Protein AF-A0AAE1YQN2-F1 (afdb_monomer)

Secondary structure (DSSP, 8-state):
-------------GGGEEEEEEEEEEEETTEEEEEEEEEE-SSSEEEEEEEE-TT---SSPPPTTTEEEETTEEEEGGGPPBPTT-EEEEEEEESS----EEEEEEEE--

Foldseek 3Di:
DDDPPPDDPPDFDQVQFDKDKDFPPDAAPNFTKIKIKTWGNDQWKWFQWKKQAAPDDFSDDKDLCAWNDDHRIITGNVRDIAGHGRMGMIMGTHNDDGPIGTDDIDTDDD

Structure (mmCIF, N/CA/C/O backbone):
data_AF-A0AAE1YQN2-F1
#
_entry.id   AF-A0AAE1YQN2-F1
#
loop_
_atom_site.group_PDB
_atom_site.id
_atom_site.type_symbol
_atom_site.label_atom_id
_atom_site.label_alt_id
_atom_site.label_comp_id
_atom_site.label_asym_id
_atom_site.label_entity_id
_atom_site.label_seq_id
_atom_site.pdbx_PDB_ins_code
_atom_site.Cartn_x
_atom_site.Cartn_y
_atom_site.Cartn_z
_atom_site.occupancy
_atom_site.B_iso_or_equiv
_atom_site.auth_seq_id
_atom_site.auth_comp_id
_atom_site.auth_asym_id
_atom_site.auth_atom_id
_atom_site.pdbx_PDB_model_num
ATOM 1 N N . MET A 1 1 ? 45.513 -0.138 -18.541 1.00 41.03 1 MET A N 1
ATOM 2 C CA . MET A 1 1 ? 44.586 -0.250 -17.398 1.00 41.03 1 MET A CA 1
ATOM 3 C C . MET A 1 1 ? 43.380 0.619 -17.697 1.00 41.03 1 MET A C 1
ATOM 5 O O . MET A 1 1 ? 43.522 1.831 -17.700 1.00 41.03 1 MET A O 1
ATOM 9 N N . LEU A 1 2 ? 42.231 0.023 -18.002 1.00 35.78 2 LEU A N 1
ATOM 10 C CA . LEU A 1 2 ? 40.944 0.697 -17.846 1.00 35.78 2 LEU A CA 1
ATOM 11 C C . LEU A 1 2 ? 40.094 -0.230 -16.987 1.00 35.78 2 LEU A C 1
ATOM 13 O O . LEU A 1 2 ? 39.782 -1.347 -17.392 1.00 35.78 2 LEU A O 1
ATOM 17 N N . PHE A 1 3 ? 39.816 0.210 -15.766 1.00 45.12 3 PHE A N 1
ATOM 18 C CA . PHE A 1 3 ? 38.943 -0.490 -14.841 1.00 45.12 3 PHE A CA 1
ATOM 19 C C . PHE A 1 3 ? 37.513 -0.400 -15.382 1.00 45.12 3 PHE A C 1
ATOM 21 O O . PHE A 1 3 ? 36.896 0.665 -15.356 1.00 45.12 3 PHE A O 1
ATOM 28 N N . MET A 1 4 ? 37.004 -1.519 -15.902 1.00 44.72 4 MET A N 1
ATOM 29 C CA . MET A 1 4 ? 35.570 -1.718 -16.079 1.00 44.72 4 MET A CA 1
ATOM 30 C C . MET A 1 4 ? 34.954 -1.700 -14.682 1.00 44.72 4 MET A C 1
ATOM 32 O O . MET A 1 4 ? 35.151 -2.627 -13.899 1.00 44.72 4 MET A O 1
ATOM 36 N N . HIS A 1 5 ? 34.275 -0.610 -14.337 1.00 48.75 5 HIS A N 1
ATOM 37 C CA . HIS A 1 5 ? 33.461 -0.582 -13.134 1.00 48.75 5 HIS A CA 1
ATOM 38 C C . HIS A 1 5 ? 32.293 -1.536 -13.384 1.00 48.75 5 HIS A C 1
ATOM 40 O O . HIS A 1 5 ? 31.496 -1.312 -14.294 1.00 48.75 5 HIS A O 1
ATOM 46 N N . ALA A 1 6 ? 32.225 -2.623 -12.617 1.00 49.66 6 ALA A N 1
ATOM 47 C CA . ALA A 1 6 ? 31.055 -3.483 -12.558 1.00 49.66 6 ALA A CA 1
ATOM 48 C C . ALA A 1 6 ? 29.908 -2.681 -11.924 1.00 49.66 6 ALA A C 1
ATOM 50 O O . ALA A 1 6 ? 29.695 -2.727 -10.717 1.00 49.66 6 ALA A O 1
ATOM 51 N N . GLY A 1 7 ? 29.215 -1.880 -12.734 1.00 47.94 7 GLY A N 1
ATOM 52 C CA . GLY A 1 7 ? 27.925 -1.328 -12.360 1.00 47.94 7 GLY A CA 1
ATOM 53 C C . GLY A 1 7 ? 26.939 -2.483 -12.339 1.00 47.94 7 GLY A C 1
ATOM 54 O O . GLY A 1 7 ? 26.620 -3.040 -13.387 1.00 47.94 7 GLY A O 1
ATOM 55 N N . THR A 1 8 ? 26.493 -2.894 -11.158 1.00 51.22 8 THR A N 1
ATOM 56 C CA . THR A 1 8 ? 25.310 -3.744 -11.055 1.00 51.22 8 THR A CA 1
ATOM 57 C C . THR A 1 8 ? 24.165 -2.967 -11.699 1.00 51.22 8 THR A C 1
ATOM 59 O O . THR A 1 8 ? 23.772 -1.929 -11.171 1.00 51.22 8 THR A O 1
ATOM 62 N N . LEU A 1 9 ? 23.662 -3.413 -12.854 1.00 56.28 9 LEU A N 1
ATOM 63 C CA . LEU A 1 9 ? 22.353 -2.984 -13.345 1.00 56.28 9 LEU A CA 1
ATOM 64 C C . LEU A 1 9 ? 21.373 -3.329 -12.225 1.00 56.28 9 LEU A C 1
ATOM 66 O O . LEU A 1 9 ? 21.092 -4.507 -12.013 1.00 56.28 9 LEU A O 1
ATOM 70 N N . GLN A 1 10 ? 20.954 -2.345 -11.431 1.00 61.12 10 GLN A N 1
ATOM 71 C CA . GLN A 1 10 ? 19.980 -2.585 -10.379 1.00 61.12 10 GLN A CA 1
ATOM 72 C C . GLN A 1 10 ? 18.649 -2.852 -11.073 1.00 61.12 10 GLN A C 1
ATOM 74 O O . GLN A 1 10 ? 17.958 -1.929 -11.496 1.00 61.12 10 GLN A O 1
ATOM 79 N N . SER A 1 11 ? 18.353 -4.132 -11.294 1.00 79.00 11 SER A N 1
ATOM 80 C CA . SER A 1 11 ? 17.084 -4.561 -11.856 1.00 79.00 11 SER A CA 1
ATOM 81 C C . SER A 1 11 ? 16.005 -4.295 -10.820 1.00 79.00 11 SER A 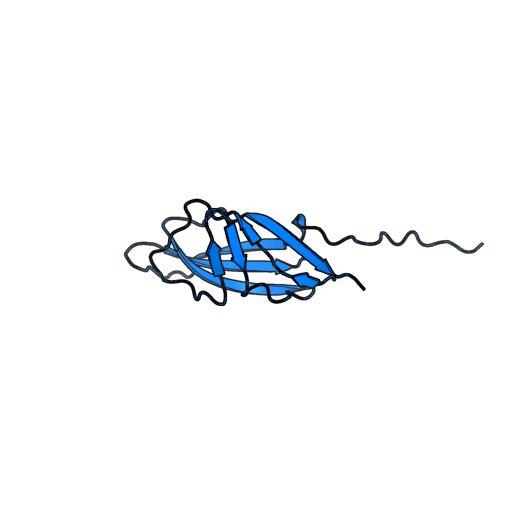C 1
ATOM 83 O O . SER A 1 11 ? 16.020 -4.908 -9.754 1.00 79.00 11 SER A O 1
ATOM 85 N N . CYS A 1 12 ? 15.090 -3.379 -11.134 1.00 89.75 12 CYS A N 1
ATOM 86 C CA . CYS A 1 12 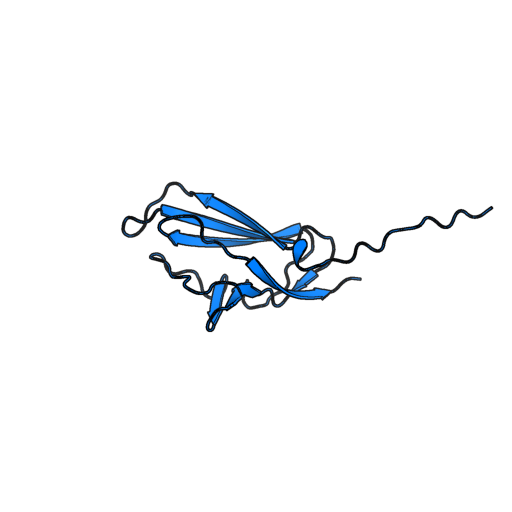? 13.866 -3.238 -10.367 1.00 89.75 12 CYS A CA 1
ATOM 87 C C . CYS A 1 12 ? 13.048 -4.523 -10.460 1.00 89.75 12 CYS A C 1
ATOM 89 O O . CYS A 1 12 ? 12.818 -5.056 -11.548 1.00 89.75 12 CYS A O 1
ATOM 91 N N . GLU A 1 13 ? 12.599 -5.004 -9.316 1.00 92.81 13 GLU A N 1
ATOM 92 C CA . GLU A 1 13 ? 11.813 -6.213 -9.158 1.00 92.81 13 GLU A CA 1
ATOM 93 C C . GLU A 1 13 ? 10.538 -5.914 -8.365 1.00 92.81 13 GLU A C 1
ATOM 95 O O . GLU A 1 13 ? 10.371 -4.871 -7.731 1.00 92.81 13 GLU A O 1
ATOM 100 N N . LEU A 1 14 ? 9.629 -6.885 -8.349 1.00 94.31 14 LEU A N 1
ATOM 101 C CA . LEU A 1 14 ? 8.394 -6.811 -7.574 1.00 94.31 14 LEU A CA 1
ATOM 102 C C . LEU A 1 14 ? 8.649 -6.568 -6.072 1.00 94.31 14 LEU A C 1
ATOM 104 O O . LEU A 1 14 ? 7.844 -5.924 -5.408 1.00 94.31 14 LEU A O 1
ATOM 108 N N . LYS A 1 15 ? 9.778 -7.060 -5.541 1.00 94.19 15 LYS A N 1
ATOM 109 C CA . LYS A 1 15 ? 10.181 -6.876 -4.135 1.00 94.19 15 LYS A CA 1
ATOM 110 C C . LYS A 1 15 ? 10.509 -5.422 -3.778 1.00 94.19 15 LYS A C 1
ATOM 112 O O . LYS A 1 15 ? 10.532 -5.098 -2.597 1.00 94.19 15 LYS A O 1
ATOM 117 N N . ASP A 1 16 ? 10.759 -4.584 -4.784 1.00 95.25 16 ASP A N 1
ATOM 118 C CA . ASP A 1 16 ? 11.046 -3.163 -4.594 1.00 95.25 16 ASP A CA 1
ATOM 119 C C . ASP A 1 16 ? 9.752 -2.344 -4.453 1.00 95.25 16 ASP A C 1
ATOM 121 O O . ASP A 1 16 ? 9.797 -1.145 -4.202 1.00 95.25 16 ASP A O 1
ATOM 125 N N . LEU A 1 17 ? 8.576 -2.972 -4.580 1.00 97.06 17 LEU A N 1
ATOM 126 C CA . LEU A 1 17 ? 7.326 -2.387 -4.108 1.00 97.06 17 LEU A CA 1
ATOM 127 C C . LEU A 1 17 ? 7.210 -2.600 -2.601 1.00 97.06 17 LEU A C 1
ATOM 129 O O . LEU A 1 17 ? 6.999 -3.715 -2.120 1.00 97.06 17 LEU A O 1
ATOM 133 N N . VAL A 1 18 ? 7.308 -1.508 -1.856 1.00 97.62 18 VAL A N 1
ATOM 134 C CA . VAL A 1 18 ? 7.235 -1.511 -0.397 1.00 97.62 18 VAL A CA 1
ATOM 135 C C . VAL A 1 18 ? 5.842 -1.074 0.031 1.00 97.62 18 VAL A C 1
ATOM 137 O O . VAL A 1 18 ? 5.354 -0.025 -0.380 1.00 97.62 18 VAL A O 1
ATOM 140 N N . ILE A 1 19 ? 5.200 -1.878 0.877 1.00 98.44 19 ILE A N 1
ATOM 141 C CA . ILE A 1 19 ? 3.895 -1.559 1.460 1.00 98.44 19 ILE A CA 1
ATOM 142 C C . ILE A 1 19 ? 4.099 -1.211 2.928 1.00 98.44 19 ILE A C 1
ATOM 144 O O . ILE A 1 19 ? 4.621 -2.012 3.703 1.00 98.44 19 ILE A O 1
ATOM 148 N N . THR A 1 20 ? 3.649 -0.027 3.322 1.00 98.44 20 THR A N 1
ATOM 149 C CA . THR A 1 20 ? 3.621 0.409 4.721 1.00 98.44 20 THR A CA 1
ATOM 150 C C . THR A 1 20 ? 2.201 0.755 5.126 1.00 98.44 20 THR A C 1
ATOM 152 O O . THR A 1 20 ? 1.396 1.181 4.301 1.00 98.44 20 THR A O 1
ATOM 155 N N . GLN A 1 21 ? 1.870 0.524 6.395 1.00 98.75 21 GLN A N 1
ATOM 156 C CA . GLN A 1 21 ? 0.532 0.764 6.921 1.00 98.75 21 GLN A CA 1
ATOM 157 C C . GLN A 1 21 ? 0.632 1.349 8.318 1.00 98.75 21 GLN A C 1
ATOM 159 O O . GLN A 1 21 ? 1.383 0.843 9.156 1.00 98.75 21 GLN A O 1
ATOM 164 N N . LYS A 1 22 ? -0.128 2.409 8.574 1.00 98.56 22 LYS A N 1
ATOM 165 C CA . LYS A 1 22 ? -0.178 3.064 9.885 1.00 98.56 22 LYS A CA 1
ATOM 166 C C . LYS A 1 22 ? -1.618 3.386 10.257 1.00 98.56 22 LYS A C 1
ATOM 168 O O . LYS A 1 22 ? -2.429 3.723 9.397 1.00 98.56 22 LYS A O 1
ATOM 173 N N . ALA A 1 23 ? -1.929 3.286 11.545 1.00 98.25 23 ALA A N 1
ATOM 174 C CA . ALA A 1 23 ? -3.219 3.723 12.056 1.00 98.25 23 ALA A CA 1
ATOM 175 C C . ALA A 1 23 ? -3.324 5.247 11.925 1.00 98.25 23 ALA A C 1
ATOM 177 O O . ALA A 1 23 ? -2.380 5.965 12.265 1.00 98.25 23 ALA A O 1
ATOM 178 N N . THR A 1 24 ? -4.470 5.746 11.470 1.00 98.38 24 THR A N 1
ATOM 17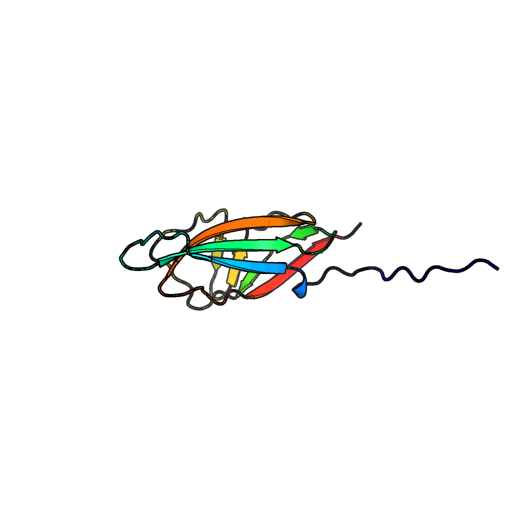9 C CA . THR A 1 24 ? -4.720 7.197 11.389 1.00 98.38 24 THR A CA 1
ATOM 180 C C . THR A 1 24 ? -5.203 7.775 12.723 1.00 98.38 24 THR A C 1
ATOM 182 O O . THR A 1 24 ? -5.207 8.988 12.919 1.00 98.38 24 THR A O 1
ATOM 185 N N . GLY A 1 25 ? -5.629 6.900 13.643 1.00 98.12 25 GLY A N 1
ATOM 186 C CA . GLY A 1 25 ? -6.272 7.256 14.907 1.00 98.12 25 GLY A CA 1
ATOM 187 C C . GLY A 1 25 ? -7.789 7.438 14.803 1.00 98.12 25 GLY A C 1
ATOM 188 O O . GLY A 1 25 ? -8.436 7.618 15.834 1.00 98.12 25 GLY A O 1
ATOM 189 N N . LYS A 1 26 ? -8.374 7.368 13.598 1.00 98.31 26 LYS A N 1
ATOM 190 C CA . LYS A 1 26 ? -9.832 7.390 13.419 1.00 98.31 26 LYS A CA 1
ATOM 191 C C . LYS A 1 26 ? -10.441 5.993 13.514 1.00 98.31 26 LYS A C 1
ATOM 193 O O . LYS A 1 26 ? -9.759 4.968 13.476 1.00 98.31 26 LYS A O 1
ATOM 198 N N . THR A 1 27 ? -11.761 5.963 13.647 1.00 97.94 27 THR A N 1
ATOM 199 C CA . THR A 1 27 ? -12.563 4.742 13.649 1.00 97.94 27 THR A CA 1
ATOM 200 C C . THR A 1 27 ? -13.776 4.944 12.749 1.00 97.94 27 THR A C 1
ATOM 202 O O . THR A 1 27 ? -14.471 5.951 12.881 1.00 97.94 27 THR A O 1
ATOM 205 N N . VAL A 1 28 ? -14.046 3.980 11.872 1.00 98.19 28 VAL A N 1
ATOM 206 C CA . VAL A 1 28 ? -15.211 3.946 10.977 1.00 98.19 28 VAL A CA 1
ATOM 207 C C . VAL A 1 28 ? -15.954 2.642 11.241 1.00 98.19 28 VAL A C 1
ATOM 209 O O . VAL A 1 28 ? -15.357 1.571 11.214 1.00 98.19 28 VAL A O 1
ATOM 212 N N . GLU A 1 29 ? -17.240 2.730 11.586 1.00 96.88 29 GLU A N 1
ATOM 213 C CA . GLU A 1 29 ? -18.081 1.573 11.951 1.00 96.88 29 GLU A CA 1
ATOM 214 C C . GLU A 1 29 ? -17.435 0.613 12.978 1.00 96.88 29 GLU A C 1
ATOM 216 O O . GLU A 1 29 ? -17.499 -0.608 12.854 1.00 96.88 29 GLU A O 1
ATOM 221 N N . ASN A 1 30 ? -16.812 1.168 14.025 1.00 97.06 30 ASN A N 1
ATOM 222 C CA . ASN A 1 30 ? -16.073 0.432 15.067 1.00 97.06 30 ASN A CA 1
ATOM 223 C C . ASN A 1 30 ? -14.800 -0.298 14.592 1.00 97.06 30 ASN A C 1
ATOM 225 O O . ASN A 1 30 ? -14.242 -1.091 15.348 1.00 97.06 30 ASN A O 1
ATOM 229 N N . LYS A 1 31 ? -14.310 -0.013 13.382 1.00 98.19 31 LYS A N 1
ATOM 230 C CA . LYS A 1 31 ? -13.030 -0.508 12.857 1.00 98.19 31 LYS A CA 1
ATOM 231 C C . LYS A 1 31 ? -11.995 0.607 12.818 1.00 98.19 31 LYS A C 1
ATOM 233 O O . LYS A 1 31 ? -12.334 1.751 12.519 1.00 98.19 31 LYS A O 1
ATOM 238 N N . ALA A 1 32 ? -10.739 0.287 13.118 1.00 98.25 32 ALA A N 1
ATOM 239 C CA . ALA A 1 32 ? -9.654 1.256 13.017 1.00 98.25 32 ALA A CA 1
ATOM 240 C C . ALA A 1 32 ? -9.448 1.669 11.553 1.00 98.25 32 ALA A C 1
ATOM 242 O O . ALA A 1 32 ? -9.497 0.830 10.652 1.00 98.25 32 ALA A O 1
ATOM 243 N N . GLU A 1 33 ? -9.224 2.959 11.330 1.00 98.69 33 GLU A N 1
ATOM 244 C CA . GLU A 1 33 ? -8.854 3.500 10.025 1.00 98.69 33 GLU A CA 1
ATOM 245 C C . GLU A 1 33 ? -7.326 3.398 9.847 1.00 98.69 33 GLU A C 1
ATOM 247 O O . GLU A 1 33 ? -6.539 3.776 10.726 1.00 98.69 33 GLU A O 1
ATOM 252 N N . TRP A 1 34 ? -6.910 2.864 8.703 1.00 98.69 34 TRP A N 1
ATOM 253 C CA . TRP A 1 34 ? -5.526 2.615 8.318 1.00 98.69 34 TRP A CA 1
ATOM 254 C C . TRP A 1 34 ? -5.203 3.384 7.042 1.00 98.69 34 TRP A C 1
ATOM 256 O O . TRP A 1 34 ? -5.966 3.342 6.082 1.00 98.69 34 TRP A O 1
ATOM 266 N N . GLU A 1 35 ? -4.045 4.037 7.005 1.00 98.69 35 GLU A N 1
ATOM 267 C CA . GLU A 1 35 ? -3.461 4.559 5.769 1.00 98.69 35 GLU A CA 1
ATOM 268 C C . GLU A 1 35 ? -2.430 3.544 5.264 1.00 98.69 35 GLU A C 1
ATOM 270 O O . GLU A 1 35 ? -1.411 3.315 5.927 1.00 98.69 35 GLU A O 1
ATOM 275 N N . ALA A 1 36 ? -2.708 2.924 4.115 1.00 98.56 36 ALA A N 1
ATOM 276 C CA . ALA A 1 36 ? -1.751 2.102 3.383 1.00 98.56 36 ALA A CA 1
ATOM 277 C C . ALA A 1 36 ? -1.041 2.952 2.333 1.00 98.56 36 ALA A C 1
ATOM 279 O O . ALA A 1 36 ? -1.692 3.672 1.583 1.00 98.56 36 ALA A O 1
ATOM 280 N N . SER A 1 37 ? 0.281 2.828 2.263 1.00 98.50 37 SER A N 1
ATOM 281 C CA . SER A 1 37 ? 1.132 3.474 1.267 1.00 98.50 37 SER A CA 1
ATOM 282 C C . SER A 1 37 ? 1.942 2.412 0.539 1.00 98.50 37 SER A C 1
ATOM 284 O O . SER A 1 37 ? 2.651 1.631 1.179 1.00 98.50 37 SER A O 1
ATOM 286 N N . VAL A 1 38 ? 1.855 2.402 -0.789 1.00 98.50 38 VAL A N 1
ATOM 287 C CA . VAL A 1 38 ? 2.655 1.548 -1.674 1.00 98.50 38 VAL A CA 1
ATOM 288 C C . VAL A 1 38 ? 3.664 2.428 -2.396 1.00 98.50 38 VAL A C 1
ATOM 290 O O . VAL A 1 38 ? 3.262 3.329 -3.128 1.00 98.50 38 VAL A O 1
ATOM 293 N N . SER A 1 39 ? 4.954 2.184 -2.183 1.00 97.25 39 SER A N 1
ATOM 294 C CA . SER A 1 39 ? 6.050 2.968 -2.760 1.00 97.25 39 SER A CA 1
ATOM 295 C C . SER A 1 39 ? 6.984 2.116 -3.608 1.00 97.25 39 SER A C 1
ATOM 297 O O . SER A 1 39 ? 7.153 0.928 -3.338 1.00 97.25 39 SER A O 1
ATOM 299 N N . VAL A 1 40 ? 7.628 2.736 -4.595 1.00 94.50 40 VAL A N 1
ATOM 300 C CA . VAL A 1 40 ? 8.664 2.100 -5.421 1.00 94.50 40 VAL A CA 1
ATOM 301 C C . VAL A 1 40 ? 10.046 2.443 -4.858 1.00 94.50 40 VAL A C 1
ATOM 303 O O . VAL A 1 40 ? 10.513 3.571 -5.000 1.00 94.50 40 VAL A O 1
ATOM 306 N N . ASP A 1 41 ? 10.714 1.469 -4.243 1.00 93.81 41 ASP A N 1
ATOM 307 C CA . ASP A 1 41 ? 12.077 1.573 -3.695 1.00 93.81 41 ASP A CA 1
ATOM 308 C C . ASP A 1 41 ? 13.138 1.182 -4.736 1.00 93.81 41 ASP A C 1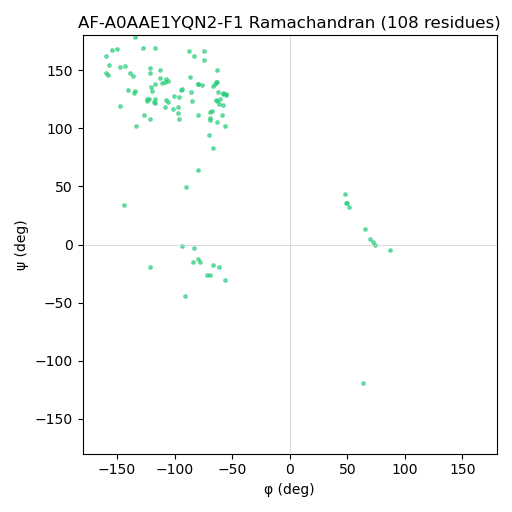
ATOM 310 O O . ASP A 1 41 ? 14.006 0.333 -4.533 1.00 93.81 41 ASP A O 1
ATOM 314 N N . CYS A 1 42 ? 13.012 1.760 -5.928 1.00 91.56 42 CYS A N 1
ATOM 315 C CA . CYS A 1 42 ? 13.963 1.583 -7.012 1.00 91.56 42 CYS A CA 1
ATOM 316 C C . CYS A 1 42 ? 13.823 2.729 -8.039 1.00 91.56 42 CYS A C 1
ATOM 318 O O . CYS A 1 42 ? 12.807 3.425 -8.046 1.00 91.56 42 CYS A O 1
ATOM 320 N N . PRO A 1 43 ? 14.819 2.973 -8.912 1.00 91.81 43 PRO A N 1
ATOM 321 C CA . PRO A 1 43 ? 14.793 4.120 -9.824 1.00 91.81 43 PRO A CA 1
ATOM 322 C C . PRO A 1 43 ? 13.883 3.938 -11.049 1.00 91.81 43 PRO A C 1
ATOM 324 O O . PRO A 1 43 ? 13.594 4.915 -11.736 1.00 91.81 43 PRO A O 1
ATOM 327 N N . CYS A 1 44 ? 13.454 2.712 -11.358 1.00 92.62 44 CYS A N 1
ATOM 328 C CA . CYS A 1 44 ? 12.603 2.459 -12.517 1.00 92.62 44 CYS A CA 1
ATOM 329 C C . CYS A 1 44 ? 11.129 2.713 -12.215 1.00 92.62 44 CYS A C 1
ATOM 331 O O . CYS A 1 44 ? 10.685 2.721 -11.070 1.00 92.62 44 CYS A O 1
ATOM 333 N N . THR A 1 45 ? 10.358 2.868 -13.284 1.00 94.19 45 THR A N 1
ATOM 334 C CA . THR A 1 45 ? 8.906 2.992 -13.196 1.00 94.19 45 THR A CA 1
ATOM 335 C C . THR A 1 45 ? 8.272 1.613 -13.023 1.00 94.19 45 THR A C 1
ATOM 337 O O . THR A 1 45 ? 8.664 0.669 -13.717 1.00 94.19 45 THR A O 1
ATOM 340 N N . GLN A 1 46 ? 7.275 1.502 -12.142 1.00 96.06 46 GLN A N 1
ATOM 341 C CA . GLN A 1 46 ? 6.414 0.322 -12.031 1.00 96.06 46 GLN A CA 1
ATOM 342 C C . GLN A 1 46 ? 4.963 0.693 -12.355 1.00 96.06 46 GLN A C 1
ATOM 344 O O . GLN A 1 46 ? 4.379 1.556 -11.707 1.00 96.06 46 GLN A O 1
ATOM 349 N N . ALA A 1 47 ? 4.374 0.049 -13.360 1.00 97.06 47 ALA A N 1
ATOM 350 C CA . ALA A 1 47 ? 2.990 0.262 -13.788 1.00 97.06 47 ALA A CA 1
ATOM 351 C C . ALA A 1 47 ? 2.151 -1.007 -13.607 1.00 97.06 47 ALA A C 1
ATOM 353 O O . ALA A 1 47 ? 2.686 -2.082 -13.320 1.00 97.06 47 ALA A O 1
ATOM 354 N N . ASN A 1 48 ? 0.827 -0.882 -13.755 1.00 98.00 48 ASN A N 1
ATOM 355 C CA . ASN A 1 48 ? -0.107 -2.007 -13.630 1.00 98.00 48 ASN A CA 1
ATOM 356 C C . ASN A 1 48 ? 0.103 -2.828 -12.344 1.00 98.00 48 ASN A C 1
ATOM 358 O O . ASN A 1 48 ? -0.042 -4.050 -12.338 1.00 98.00 48 ASN A O 1
ATOM 362 N N . VAL A 1 49 ? 0.460 -2.150 -11.246 1.00 98.38 49 VAL A N 1
ATOM 363 C CA . VAL A 1 49 ? 0.761 -2.791 -9.965 1.00 98.38 49 VAL A CA 1
ATOM 364 C C . VAL A 1 49 ? -0.492 -3.478 -9.429 1.00 98.38 49 VAL A C 1
ATOM 366 O O . VAL A 1 49 ? -1.531 -2.842 -9.228 1.00 98.38 49 VAL A O 1
ATOM 369 N N . LYS A 1 50 ? -0.377 -4.780 -9.159 1.00 98.69 50 LYS A N 1
ATOM 370 C CA . LYS A 1 50 ? -1.430 -5.572 -8.526 1.00 98.69 50 LYS A CA 1
ATOM 371 C C . LYS A 1 50 ? -0.983 -6.106 -7.180 1.00 98.69 50 LYS A C 1
ATOM 373 O O . LYS A 1 50 ? 0.122 -6.636 -7.032 1.00 98.69 50 LYS A O 1
ATOM 378 N N . LEU A 1 51 ? -1.898 -6.034 -6.223 1.00 98.69 51 LEU A N 1
ATOM 379 C CA . LEU A 1 51 ? -1.743 -6.582 -4.886 1.00 98.69 51 LEU A CA 1
ATOM 380 C C . LEU A 1 51 ? -2.629 -7.817 -4.721 1.00 98.69 51 LEU A C 1
ATOM 382 O O . LEU A 1 51 ? -3.786 -7.812 -5.136 1.00 98.69 51 LEU A O 1
ATOM 386 N N . PHE A 1 52 ? -2.129 -8.854 -4.058 1.00 98.56 52 PHE A N 1
ATOM 387 C CA . PHE A 1 52 ? -2.977 -9.899 -3.504 1.00 98.56 52 PHE A CA 1
ATOM 388 C C . PHE A 1 52 ? -3.882 -9.285 -2.435 1.00 98.56 52 PHE A C 1
ATOM 390 O O . PHE A 1 52 ? -3.393 -8.677 -1.481 1.00 98.56 52 PHE A O 1
ATOM 397 N N . CYS A 1 53 ? -5.194 -9.440 -2.595 1.00 98.19 53 CYS A N 1
ATOM 398 C CA . CYS A 1 53 ? -6.187 -8.890 -1.675 1.00 98.19 53 CYS A CA 1
ATOM 399 C C . CYS A 1 53 ? -7.410 -9.806 -1.495 1.00 98.19 53 CYS A C 1
ATOM 401 O O . C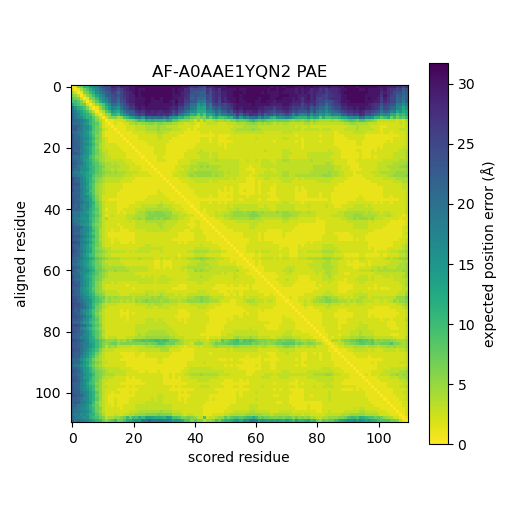YS A 1 53 ? -8.546 -9.361 -1.287 1.00 98.19 53 CYS A O 1
ATOM 403 N N . LYS A 1 54 ? -7.190 -11.124 -1.546 1.00 98.12 54 LYS A N 1
ATOM 404 C CA . LYS A 1 54 ? -8.224 -12.115 -1.236 1.00 98.12 54 LYS A CA 1
ATOM 405 C C . LYS A 1 54 ? -8.809 -11.875 0.153 1.00 98.12 54 LYS A C 1
ATOM 407 O O . LYS A 1 54 ? -8.086 -11.798 1.138 1.00 98.12 54 LYS A O 1
ATOM 412 N N . GLY A 1 55 ? -10.134 -11.798 0.232 1.00 96.25 55 GLY A N 1
ATOM 413 C CA . GLY A 1 55 ? -10.834 -11.544 1.494 1.00 96.25 55 GLY A CA 1
ATOM 414 C C . GLY A 1 55 ? -10.733 -10.103 2.000 1.00 96.25 55 GLY A C 1
ATOM 415 O O . GLY A 1 55 ? -11.354 -9.802 3.013 1.00 96.25 55 GLY A O 1
ATOM 416 N N . PHE A 1 56 ? -10.041 -9.202 1.289 1.00 97.38 56 PHE A N 1
ATOM 417 C CA . PHE A 1 56 ? -10.084 -7.778 1.606 1.00 97.38 56 PHE A CA 1
ATOM 418 C C . PHE A 1 56 ? -11.519 -7.275 1.476 1.00 97.38 56 PHE A C 1
ATOM 420 O O . PHE A 1 56 ? -12.165 -7.454 0.433 1.00 97.38 56 PHE A O 1
ATOM 427 N N . GLN A 1 57 ? -12.011 -6.672 2.545 1.00 94.38 57 GLN A N 1
ATOM 428 C CA . GLN A 1 57 ? -13.201 -5.840 2.556 1.00 94.38 57 GLN A CA 1
ATOM 429 C C . GLN A 1 57 ? -12.835 -4.595 3.374 1.00 94.38 57 GLN A C 1
ATOM 431 O O . GLN A 1 57 ? -11.714 -4.476 3.870 1.00 94.38 57 GLN A O 1
ATOM 436 N N . THR A 1 58 ? -13.751 -3.649 3.516 1.00 97.69 58 THR A N 1
ATOM 437 C CA . THR A 1 58 ? -13.515 -2.481 4.361 1.00 97.69 58 THR A CA 1
ATOM 438 C C . THR A 1 58 ? -14.837 -1.835 4.749 1.00 97.69 58 THR A C 1
ATOM 440 O O . THR A 1 58 ? -15.801 -1.915 3.989 1.00 97.69 58 THR A O 1
ATOM 443 N N . ALA A 1 59 ? -14.886 -1.246 5.946 1.00 98.06 59 ALA A N 1
ATOM 444 C CA . ALA A 1 59 ? -16.028 -0.448 6.398 1.00 98.06 59 ALA A CA 1
ATOM 445 C C . ALA A 1 59 ? -16.024 0.980 5.823 1.00 98.06 59 ALA A C 1
ATOM 447 O O . ALA A 1 59 ? -17.025 1.682 5.903 1.00 98.06 59 ALA A O 1
ATOM 448 N N . GLU A 1 60 ? -14.912 1.413 5.228 1.00 97.31 60 GLU A N 1
ATOM 449 C CA . GLU A 1 60 ? -14.788 2.710 4.573 1.00 97.31 60 GLU A CA 1
ATOM 450 C C . GLU A 1 60 ? -14.501 2.486 3.092 1.00 97.31 60 GLU A C 1
ATOM 452 O O . GLU A 1 60 ? -13.537 1.813 2.740 1.00 97.31 60 GLU A O 1
ATOM 457 N N . ALA A 1 61 ? -15.346 3.019 2.211 1.00 95.25 61 ALA A N 1
ATOM 458 C CA . ALA A 1 61 ? -15.154 2.840 0.778 1.00 95.25 61 ALA A CA 1
ATOM 459 C C . ALA A 1 61 ? -13.821 3.459 0.327 1.00 95.25 61 ALA A C 1
ATOM 461 O O . ALA A 1 61 ? -13.614 4.663 0.458 1.00 95.25 61 ALA A O 1
ATOM 462 N N . VAL A 1 62 ? -12.944 2.636 -0.251 1.00 97.19 62 VAL A N 1
ATOM 463 C CA . VAL A 1 62 ? -11.721 3.116 -0.904 1.00 97.19 62 VAL A CA 1
ATOM 464 C C . VAL A 1 62 ? -12.091 3.712 -2.259 1.00 97.19 62 VAL A C 1
ATOM 466 O O . VAL A 1 62 ? -12.886 3.128 -3.001 1.00 97.19 62 VAL A O 1
ATOM 469 N N . ASP A 1 63 ? -11.498 4.854 -2.607 1.00 96.50 63 ASP A N 1
ATOM 470 C CA . ASP A 1 63 ? -11.613 5.409 -3.954 1.00 96.50 63 ASP A CA 1
ATOM 471 C C . ASP A 1 63 ? -11.087 4.393 -4.983 1.00 96.50 63 ASP A C 1
ATOM 473 O O . ASP A 1 63 ? -9.920 3.995 -4.958 1.00 96.50 63 ASP A O 1
ATOM 477 N N . SER A 1 64 ? -11.955 3.984 -5.911 1.00 96.25 64 SER A N 1
ATOM 478 C CA . SER A 1 64 ? -11.629 3.000 -6.948 1.00 96.25 64 SER A CA 1
ATOM 479 C C . SER A 1 64 ? -10.495 3.427 -7.888 1.00 96.25 64 SER A C 1
ATOM 481 O O . SER A 1 64 ? -9.889 2.567 -8.527 1.00 96.25 64 SER A O 1
ATOM 483 N N . SER A 1 65 ? -10.186 4.728 -7.968 1.00 97.12 65 SER A N 1
ATOM 484 C CA . SER A 1 65 ? -9.019 5.232 -8.699 1.00 97.12 65 SER A CA 1
ATOM 485 C C . SER A 1 65 ? -7.700 4.917 -7.987 1.00 97.12 65 SER A C 1
ATOM 487 O O . SER A 1 65 ? -6.680 4.758 -8.654 1.00 97.12 65 SER A O 1
ATOM 489 N N . LEU A 1 66 ? -7.722 4.754 -6.660 1.00 98.19 66 LEU A N 1
ATOM 490 C CA . LEU A 1 66 ? -6.556 4.414 -5.843 1.00 98.19 66 LEU A CA 1
ATOM 491 C C . LEU A 1 66 ? -6.398 2.902 -5.674 1.00 98.19 66 LEU A C 1
ATOM 493 O O . LEU A 1 66 ? -5.289 2.386 -5.816 1.00 98.19 66 LEU A O 1
ATOM 497 N N . LEU A 1 67 ? -7.492 2.186 -5.400 1.00 98.38 67 LEU A N 1
ATOM 498 C CA . LEU A 1 67 ? -7.488 0.731 -5.273 1.00 98.38 67 LEU A CA 1
ATOM 499 C C . LEU A 1 67 ? -8.816 0.143 -5.754 1.00 98.38 67 LEU A C 1
ATOM 501 O O . LEU A 1 67 ? -9.872 0.401 -5.177 1.00 98.38 67 LEU A O 1
ATOM 505 N N . SER A 1 68 ? -8.766 -0.709 -6.775 1.00 98.00 68 SER A N 1
ATOM 506 C CA . SER A 1 68 ? -9.941 -1.434 -7.270 1.00 98.00 68 SER A CA 1
ATOM 507 C C . SER A 1 68 ? -9.734 -2.940 -7.169 1.00 98.00 68 SER A C 1
ATOM 509 O O . SER A 1 68 ? -8.696 -3.465 -7.554 1.00 98.00 68 SER A O 1
ATOM 511 N N . LYS A 1 69 ? -10.721 -3.659 -6.632 1.00 96.88 69 LYS A N 1
ATOM 512 C CA . LYS A 1 69 ? -10.647 -5.111 -6.426 1.00 96.88 69 LYS A CA 1
ATOM 513 C C . LYS A 1 69 ? -11.274 -5.875 -7.594 1.00 96.88 69 LYS A C 1
ATOM 515 O O . LYS A 1 69 ? -12.406 -5.593 -7.977 1.00 96.88 69 LYS A O 1
ATOM 520 N N . SER A 1 70 ? -10.579 -6.896 -8.090 1.00 94.88 70 SER A N 1
ATOM 521 C CA . SER A 1 70 ? -11.055 -7.858 -9.088 1.00 94.88 70 SER A CA 1
ATOM 522 C C . SER A 1 70 ? -10.700 -9.282 -8.650 1.00 94.88 70 SER A C 1
ATOM 524 O O . SER A 1 70 ? -9.554 -9.723 -8.739 1.00 94.88 70 SER A O 1
ATOM 526 N N . GLY A 1 71 ? -11.689 -10.012 -8.127 1.00 95.69 71 GLY A N 1
ATOM 527 C CA . GLY A 1 71 ? -11.472 -11.347 -7.562 1.00 95.69 71 GLY A CA 1
ATOM 528 C C . GLY A 1 71 ? -10.551 -11.315 -6.336 1.00 95.69 71 GLY A C 1
ATOM 529 O O . GLY A 1 71 ? -10.879 -10.681 -5.331 1.00 95.69 71 GLY A O 1
ATOM 530 N N . ASP A 1 72 ? -9.416 -12.010 -6.431 1.00 97.94 72 ASP A N 1
ATOM 531 C CA . ASP A 1 72 ? -8.395 -12.108 -5.376 1.00 97.94 72 ASP A CA 1
ATOM 532 C C . ASP A 1 72 ? -7.272 -11.053 -5.528 1.00 97.94 72 ASP A C 1
ATOM 534 O O . ASP A 1 72 ? -6.375 -10.989 -4.686 1.00 97.94 72 ASP A O 1
ATOM 538 N N . GLU A 1 73 ? -7.325 -10.216 -6.571 1.00 98.50 73 GLU A N 1
ATOM 539 C CA . GLU A 1 73 ? -6.336 -9.174 -6.877 1.00 98.50 73 GLU A CA 1
ATOM 540 C C . GLU A 1 73 ? -6.930 -7.768 -6.724 1.00 98.50 73 GLU A C 1
ATOM 542 O O . GLU A 1 73 ? -8.120 -7.546 -6.958 1.00 98.50 73 GLU A O 1
ATOM 547 N N . CYS A 1 74 ? -6.090 -6.800 -6.370 1.00 98.56 74 CYS A N 1
ATOM 548 C CA . CYS A 1 74 ? -6.427 -5.384 -6.333 1.00 98.56 74 CYS A CA 1
ATOM 549 C C . CYS A 1 74 ? -5.481 -4.609 -7.248 1.00 98.56 74 CYS A C 1
ATOM 551 O O . CYS A 1 74 ? -4.266 -4.710 -7.097 1.00 98.56 74 CYS A O 1
ATOM 553 N N . LEU A 1 75 ? -6.034 -3.840 -8.182 1.00 98.69 75 LEU A N 1
ATOM 554 C CA . LEU A 1 75 ? -5.297 -2.940 -9.059 1.00 98.69 75 LEU A CA 1
ATOM 555 C C . LEU A 1 75 ? -5.082 -1.602 -8.349 1.00 98.69 75 LEU A C 1
ATOM 557 O O . LEU A 1 75 ? -6.045 -0.955 -7.928 1.00 98.69 75 LEU A O 1
ATOM 561 N N . LEU A 1 76 ? -3.820 -1.199 -8.238 1.00 98.44 76 LEU A N 1
ATOM 562 C CA . LEU A 1 76 ? -3.409 0.065 -7.640 1.00 98.44 76 LEU A CA 1
ATOM 563 C C . LEU A 1 76 ? -3.428 1.189 -8.681 1.00 98.44 76 LEU A C 1
ATOM 565 O O . LEU A 1 76 ? -3.070 0.965 -9.839 1.00 98.44 76 LEU A O 1
ATOM 569 N N . ASN A 1 77 ? -3.799 2.398 -8.256 1.00 97.94 77 ASN A N 1
ATOM 570 C CA . ASN A 1 77 ? -3.678 3.642 -9.026 1.00 97.94 77 ASN A CA 1
ATOM 571 C C . ASN A 1 77 ? -4.283 3.563 -10.440 1.00 97.94 77 ASN A C 1
ATOM 573 O O . ASN A 1 77 ? -3.744 4.123 -11.392 1.00 97.94 77 ASN A O 1
ATOM 577 N N . ASN A 1 78 ? -5.344 2.768 -10.615 1.00 97.75 78 ASN A N 1
ATOM 578 C CA . ASN A 1 78 ? -5.941 2.457 -11.917 1.00 97.75 78 ASN A CA 1
ATOM 579 C C . ASN A 1 78 ? -4.909 2.022 -12.989 1.00 97.75 78 ASN A C 1
ATOM 581 O O . ASN A 1 78 ? -5.006 2.388 -14.16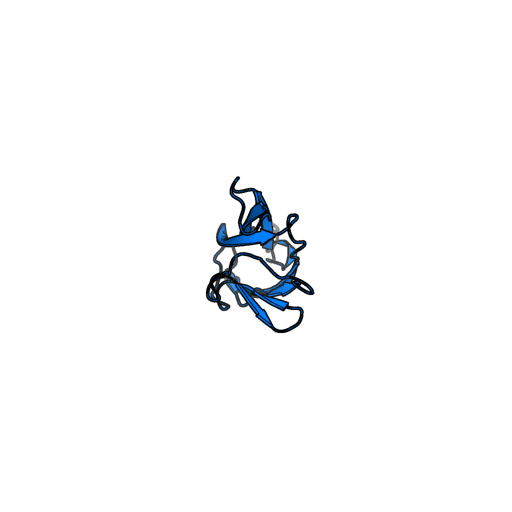3 1.00 97.75 78 ASN A O 1
ATOM 585 N N . GLY A 1 79 ? -3.869 1.299 -12.565 1.00 97.69 79 GLY A N 1
ATOM 586 C CA . GLY A 1 79 ? -2.765 0.837 -13.407 1.00 97.69 79 GLY A CA 1
ATOM 587 C C . GLY A 1 79 ? -1.781 1.921 -13.854 1.00 97.69 79 GLY A C 1
ATOM 588 O O . GLY A 1 79 ? -0.837 1.605 -14.582 1.00 97.69 79 GLY A O 1
ATOM 589 N N . GLN A 1 80 ? -1.964 3.174 -13.426 1.00 97.81 80 GLN A N 1
ATOM 590 C CA . GLN A 1 80 ? -1.066 4.268 -13.780 1.00 97.81 80 GLN A CA 1
ATOM 591 C C . GLN A 1 80 ? 0.351 4.030 -13.240 1.00 97.81 80 GLN A C 1
ATOM 593 O O . GLN A 1 80 ? 0.512 3.388 -12.196 1.00 97.81 80 GLN A O 1
ATOM 598 N N . PRO A 1 81 ? 1.381 4.549 -13.929 1.00 96.19 81 PRO A N 1
ATOM 599 C CA . PRO A 1 81 ? 2.762 4.357 -13.518 1.00 96.19 81 PRO A CA 1
ATOM 600 C C . PRO A 1 81 ? 3.055 4.996 -12.156 1.00 96.19 81 PRO A C 1
ATOM 602 O O . PRO A 1 81 ? 2.610 6.108 -11.879 1.00 96.19 81 PRO A O 1
ATOM 605 N N . LEU A 1 82 ? 3.839 4.299 -11.337 1.00 95.50 82 LEU A N 1
ATOM 606 C CA . LEU A 1 82 ? 4.533 4.848 -10.178 1.00 95.50 82 LEU A CA 1
ATOM 607 C C . LEU A 1 82 ? 5.992 5.051 -10.591 1.00 95.50 82 LEU A C 1
ATOM 609 O O . LEU A 1 82 ? 6.672 4.078 -10.939 1.00 95.50 82 LEU A O 1
ATOM 613 N N . TYR A 1 83 ? 6.462 6.297 -10.600 1.00 93.12 83 TYR A N 1
ATOM 614 C CA . TYR A 1 83 ? 7.855 6.593 -10.922 1.00 93.12 83 TYR A CA 1
ATOM 615 C C . TYR A 1 83 ? 8.768 6.208 -9.750 1.00 93.12 83 TYR A C 1
ATOM 617 O O . TYR A 1 83 ? 8.313 5.927 -8.641 1.00 93.12 83 TYR A O 1
ATOM 625 N N . GLY A 1 84 ? 10.078 6.159 -9.991 1.00 87.50 84 GLY A N 1
ATOM 626 C CA . GLY A 1 84 ? 11.024 5.820 -8.933 1.00 87.50 84 GLY A CA 1
ATOM 627 C C . GLY A 1 84 ? 10.903 6.783 -7.750 1.00 87.50 84 GLY A C 1
ATOM 628 O O . GLY A 1 84 ? 10.946 7.998 -7.937 1.00 87.50 84 GLY A O 1
ATOM 629 N N . SER A 1 85 ? 10.802 6.240 -6.534 1.00 84.31 85 SER A N 1
ATOM 630 C CA . SER A 1 85 ? 10.527 6.976 -5.285 1.00 84.31 85 SER A CA 1
ATOM 631 C C . SER A 1 85 ? 9.114 7.562 -5.135 1.00 84.31 85 SER A C 1
ATOM 633 O O . SER A 1 85 ? 8.855 8.229 -4.131 1.00 84.31 85 SER A O 1
ATOM 635 N N . ASP A 1 86 ? 8.190 7.309 -6.067 1.00 92.31 86 ASP A N 1
ATOM 636 C CA . ASP A 1 86 ? 6.784 7.671 -5.881 1.00 92.31 86 ASP A CA 1
ATOM 637 C C . ASP A 1 86 ? 6.084 6.731 -4.899 1.00 92.31 86 ASP A C 1
ATOM 639 O O . ASP A 1 86 ? 6.486 5.580 -4.683 1.00 92.31 86 ASP A O 1
ATOM 643 N N . ALA A 1 87 ? 4.976 7.225 -4.346 1.00 96.19 87 ALA A N 1
ATOM 644 C CA . ALA A 1 87 ? 4.072 6.455 -3.516 1.00 96.19 87 ALA A CA 1
ATOM 645 C C . ALA A 1 87 ? 2.609 6.766 -3.841 1.00 96.19 87 ALA A C 1
ATOM 647 O O . ALA A 1 87 ? 2.248 7.900 -4.159 1.00 96.19 87 ALA A O 1
ATOM 648 N N . VAL A 1 88 ? 1.760 5.752 -3.701 1.00 98.12 88 VAL A N 1
ATOM 649 C CA . VAL A 1 88 ? 0.302 5.881 -3.741 1.00 98.12 88 VAL A CA 1
ATOM 650 C C . VAL A 1 88 ? -0.237 5.468 -2.383 1.00 98.12 88 VAL A C 1
ATOM 652 O O . VAL A 1 88 ? 0.035 4.358 -1.918 1.00 98.12 88 VAL A O 1
ATOM 655 N N . SER A 1 89 ? -1.017 6.356 -1.771 1.00 98.25 89 SER A N 1
ATOM 656 C CA . SER A 1 89 ? -1.663 6.108 -0.485 1.00 98.25 89 SER A CA 1
ATOM 657 C C . SER A 1 89 ? -3.172 6.013 -0.631 1.00 98.25 89 SER A C 1
ATOM 659 O O . SER A 1 89 ? -3.777 6.763 -1.394 1.00 98.25 89 SER A O 1
ATOM 661 N N . PHE A 1 90 ? -3.784 5.125 0.143 1.00 98.50 90 PHE A N 1
ATOM 662 C CA . PHE A 1 90 ? -5.231 5.032 0.294 1.00 98.50 90 PHE A CA 1
ATOM 663 C C . PHE A 1 90 ? -5.593 4.679 1.735 1.00 98.50 90 PHE A C 1
ATOM 665 O O . PHE A 1 90 ? -4.818 4.058 2.466 1.00 98.50 90 PHE A O 1
ATOM 672 N N . VAL A 1 91 ? -6.790 5.092 2.140 1.00 98.38 91 VAL A N 1
ATOM 673 C CA . VAL A 1 91 ? -7.315 4.863 3.484 1.00 98.38 91 VAL A CA 1
ATOM 674 C C . VAL A 1 91 ? -8.380 3.779 3.437 1.00 98.38 91 VAL A C 1
ATOM 676 O O . VAL A 1 91 ? -9.162 3.726 2.491 1.00 98.38 91 VAL A O 1
ATOM 679 N N . TYR A 1 92 ? -8.389 2.904 4.437 1.00 98.44 92 TYR A N 1
ATOM 680 C CA . TYR A 1 92 ? -9.410 1.879 4.609 1.00 98.44 92 TYR A CA 1
ATOM 681 C C . TYR A 1 92 ? -9.653 1.610 6.097 1.00 98.44 92 TYR A C 1
ATOM 683 O O . TYR A 1 92 ? -8.750 1.730 6.924 1.00 98.44 92 TYR A O 1
ATOM 691 N N . ALA A 1 93 ? -10.860 1.169 6.441 1.00 98.50 93 ALA A N 1
ATOM 692 C CA . ALA A 1 93 ? -11.208 0.772 7.801 1.00 98.50 93 ALA A CA 1
ATOM 693 C C . ALA A 1 93 ? -11.308 -0.755 7.945 1.00 98.50 93 ALA A C 1
ATOM 695 O O . ALA A 1 93 ? -12.094 -1.401 7.238 1.00 98.50 93 ALA A O 1
ATOM 696 N N . TRP A 1 94 ? -10.514 -1.329 8.856 1.00 98.00 94 TRP A N 1
ATOM 697 C CA . TRP A 1 94 ? -10.450 -2.770 9.150 1.00 98.00 94 TRP A CA 1
ATOM 698 C C . TRP A 1 94 ? -10.069 -3.041 10.613 1.00 98.00 94 TRP A C 1
ATOM 700 O O . TRP A 1 94 ? -9.634 -2.145 11.334 1.00 98.00 94 TRP A O 1
ATOM 710 N N . ASP A 1 95 ? -10.208 -4.290 11.064 1.00 97.19 95 ASP A N 1
ATOM 711 C CA . ASP A 1 95 ? -9.884 -4.673 12.450 1.00 97.19 95 ASP A CA 1
ATOM 712 C C . ASP A 1 95 ? -8.369 -4.630 12.744 1.00 97.19 95 ASP A C 1
ATOM 714 O O . ASP A 1 95 ? -7.957 -4.433 13.884 1.00 97.19 95 ASP A O 1
ATOM 718 N N . ALA A 1 96 ? -7.534 -4.796 11.715 1.00 97.62 96 ALA A N 1
ATOM 719 C CA . ALA A 1 96 ? -6.071 -4.810 11.775 1.00 97.62 96 ALA A CA 1
ATOM 720 C C . ALA A 1 96 ? -5.484 -4.397 10.407 1.00 97.62 96 ALA A C 1
ATOM 722 O O . ALA A 1 96 ? -6.234 -4.403 9.426 1.00 97.62 96 ALA A O 1
ATOM 723 N N . PRO A 1 97 ? -4.173 -4.098 10.290 1.00 98.06 97 PRO A N 1
ATOM 724 C CA . PRO A 1 97 ? -3.554 -3.898 8.986 1.00 98.06 97 PRO A CA 1
ATOM 725 C C . PRO A 1 97 ? -3.780 -5.122 8.098 1.00 98.06 97 PRO A C 1
ATOM 727 O O . PRO A 1 97 ? -3.527 -6.254 8.518 1.00 98.06 97 PRO A O 1
ATOM 730 N N . PHE A 1 98 ? -4.256 -4.911 6.878 1.00 98.44 98 PHE A N 1
ATOM 731 C CA . PHE A 1 98 ? -4.501 -5.988 5.933 1.00 98.44 98 PHE A CA 1
ATOM 732 C C . PHE A 1 98 ? -3.193 -6.439 5.260 1.00 98.44 98 PHE A C 1
ATOM 734 O O . PHE A 1 98 ? -2.364 -5.615 4.882 1.00 98.44 98 PHE A O 1
ATOM 741 N N . ASP A 1 99 ? -2.994 -7.749 5.096 1.00 97.81 99 ASP A N 1
ATOM 742 C CA . ASP A 1 99 ? -1.765 -8.345 4.541 1.00 97.81 99 ASP A CA 1
ATOM 743 C C . ASP A 1 99 ? -1.725 -8.266 3.001 1.00 97.81 99 ASP A C 1
ATOM 745 O O . ASP A 1 99 ? -1.777 -9.277 2.296 1.00 97.81 99 ASP A O 1
ATOM 749 N N . PHE A 1 100 ? -1.682 -7.044 2.466 1.00 98.38 100 PHE A N 1
ATOM 750 C CA . PHE A 1 100 ? -1.455 -6.815 1.040 1.00 98.38 100 PHE A CA 1
ATOM 751 C C . PHE A 1 100 ? -0.060 -7.292 0.631 1.00 98.38 100 PHE A C 1
ATOM 753 O O . PHE A 1 100 ? 0.921 -7.051 1.334 1.00 98.38 100 PHE A O 1
ATOM 760 N N . LYS A 1 101 ? 0.044 -7.912 -0.549 1.00 98.06 101 LYS A N 1
ATOM 761 C CA . LYS A 1 101 ? 1.328 -8.346 -1.122 1.00 98.06 101 LYS A CA 1
ATOM 762 C C . LYS A 1 101 ? 1.405 -7.975 -2.591 1.00 98.06 101 LYS A C 1
ATOM 764 O O . LYS A 1 101 ? 0.468 -8.318 -3.309 1.00 98.06 101 LYS A O 1
ATOM 769 N N . PRO A 1 102 ? 2.484 -7.342 -3.071 1.00 97.94 102 PRO A N 1
ATOM 770 C CA . PRO A 1 102 ? 2.691 -7.201 -4.503 1.00 97.94 102 PRO A CA 1
ATOM 771 C C . PRO A 1 102 ? 2.722 -8.592 -5.149 1.00 97.94 102 PRO A C 1
ATOM 773 O O . PRO A 1 102 ? 3.417 -9.485 -4.665 1.00 97.94 102 PRO A O 1
ATOM 776 N N . VAL A 1 103 ? 1.946 -8.791 -6.214 1.00 98.31 103 VAL A N 1
ATOM 777 C CA . VAL A 1 103 ? 1.931 -10.051 -6.990 1.00 98.31 103 VAL A CA 1
ATOM 778 C C . VAL A 1 103 ?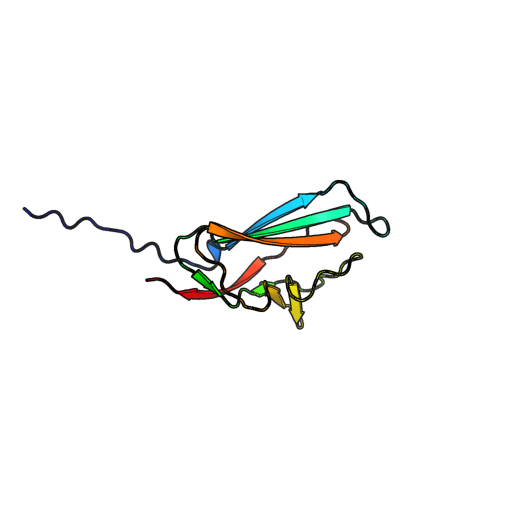 2.285 -9.847 -8.452 1.00 98.31 103 VAL A C 1
ATOM 780 O O . VAL A 1 103 ? 2.669 -10.801 -9.124 1.00 98.31 103 VAL A O 1
ATOM 783 N N . TYR A 1 104 ? 2.171 -8.615 -8.945 1.00 98.19 104 TYR A N 1
ATOM 784 C CA . TYR A 1 104 ? 2.488 -8.274 -10.320 1.00 98.19 104 TYR A CA 1
ATOM 785 C C . TYR A 1 104 ? 2.796 -6.783 -10.466 1.00 98.19 104 TYR A C 1
ATOM 787 O O . TYR A 1 104 ? 2.181 -5.948 -9.799 1.00 98.19 104 TYR A O 1
ATOM 795 N N . SER A 1 105 ? 3.713 -6.471 -11.376 1.00 97.69 105 SER A N 1
ATOM 796 C CA . SER A 1 105 ? 3.962 -5.133 -11.900 1.00 97.69 105 SER A CA 1
ATOM 797 C C . SER A 1 105 ? 4.645 -5.227 -13.264 1.00 97.69 105 SER A C 1
ATOM 799 O O . SER A 1 105 ? 5.320 -6.210 -13.583 1.00 97.69 105 SER A O 1
ATOM 801 N N . GLU A 1 106 ? 4.472 -4.189 -14.073 1.00 96.88 106 GLU A N 1
ATOM 802 C CA . GLU A 1 106 ? 5.234 -3.972 -15.298 1.00 96.88 106 GLU A CA 1
ATOM 803 C C . GLU A 1 106 ? 6.378 -3.005 -14.997 1.00 96.88 106 GLU A C 1
ATOM 805 O O . GLU A 1 106 ? 6.145 -1.865 -14.594 1.00 96.88 106 GLU A O 1
ATOM 810 N N . VAL A 1 107 ? 7.617 -3.461 -15.179 1.00 94.69 107 VAL A N 1
ATOM 811 C CA . VAL A 1 107 ? 8.820 -2.671 -14.894 1.00 94.69 107 VAL A CA 1
ATOM 812 C C . VAL A 1 107 ? 9.328 -2.016 -16.176 1.00 94.69 107 VAL A C 1
ATOM 814 O O . VAL A 1 107 ? 9.593 -2.699 -17.165 1.00 94.69 107 VAL A O 1
ATOM 817 N N . ALA A 1 108 ? 9.519 -0.698 -16.138 1.00 91.56 108 ALA A N 1
ATOM 818 C CA . ALA A 1 108 ? 10.118 0.080 -17.217 1.00 91.56 108 ALA A CA 1
ATOM 819 C C . ALA A 1 108 ? 11.367 0.825 -16.716 1.00 91.56 108 ALA A C 1
ATOM 821 O O . ALA A 1 108 ? 11.265 1.797 -15.965 1.00 91.56 108 ALA A O 1
ATOM 822 N N . CYS A 1 109 ? 12.542 0.354 -17.147 1.00 88.12 109 CYS A N 1
ATOM 823 C CA . CYS A 1 109 ? 13.858 0.920 -16.839 1.00 88.12 109 CYS A CA 1
ATOM 824 C C . CYS A 1 109 ? 14.485 1.545 -18.096 1.00 88.12 109 CYS A C 1
ATOM 826 O O . CYS A 1 109 ? 14.402 0.950 -19.173 1.00 88.12 109 CYS A O 1
ATOM 828 N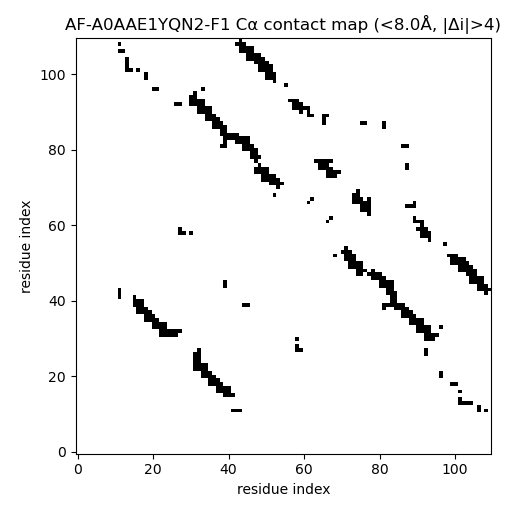 N . SER A 1 110 ? 15.124 2.711 -17.953 1.00 73.31 110 SER A N 1
ATOM 829 C CA . SER A 1 110 ? 15.831 3.437 -19.024 1.00 73.31 110 SER A CA 1
ATOM 830 C C . SER A 1 110 ? 17.317 3.582 -18.740 1.00 73.31 110 SER A C 1
ATOM 832 O O . SER A 1 110 ? 17.625 3.883 -17.564 1.00 73.31 110 SER A O 1
#

Nearest PDB structures (foldseek):
  8b5l-assembly1_v  TM=5.929E-01  e=5.616E-02  Oryctolagus cuniculus
  2czn-assembly1_A  TM=3.806E-01  e=2.072E-01  Pyrococcus furiosus
  4bhu-assembly1_C  TM=5.458E-01  e=1.118E+00  Bacillus subtilis subsp. subtilis NCIB 3610 = ATCC 6051 = DSM 10
  1ex0-assembly1_A  TM=6.266E-01  e=5.717E+00  Homo sapiens
  4liq-assembly1_E  TM=2.636E-01  e=4.856E+00  Homo sapiens

InterPro domains:
  IPR040361 Tapetum determinant 1 [PF24068] (14-109)
  IPR040361 Tapetum determinant 1 [PTHR33184] (8-109)

pLDDT: mean 91.9, std 14.48, range [35.78, 98.75]

Sequence (110 aa):
MLFMHAGTLQSCELKDLVITQKATGKTVENKAEWEASVSVDCPCTQANVKLFCKGFQTAEAVDSSLLSKSGDECLLNNGQPLYGSDAVSFVYAWDAPFDFKPVYSEVACS

Radius of gyration: 16.54 Å; Cα contacts (8 Å, |Δi|>4): 241; chains: 1; bounding box: 63×20×34 Å

Mean predicted aligned error: 5.52 Å

Organism: NCBI:txid300844

Solvent-accessible surface area (backbone atoms only — not comparable to full-atom values): 6365 Å² total; per-residue (Å²): 140,80,84,78,75,85,71,76,80,80,75,73,51,67,82,32,54,44,76,49,74,45,75,72,81,48,69,38,94,91,16,46,25,31,40,38,36,44,29,32,72,38,82,37,30,40,21,51,35,27,28,42,37,65,89,67,76,57,72,36,87,53,58,55,61,50,47,33,79,5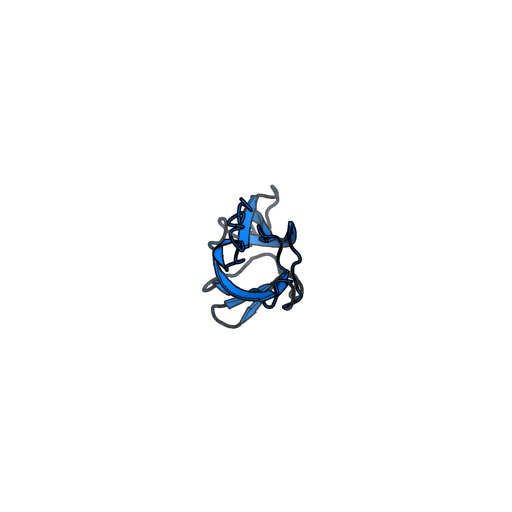6,87,49,36,25,37,33,44,68,37,49,72,36,48,44,70,33,70,54,68,50,56,38,12,33,92,60,91,75,87,67,38,78,75,48,60,48,75,52,77,134